Protein AF-A0A059KU25-F1 (afdb_monomer_lite)

Foldseek 3Di:
DDPLLVVLVVVLVVLLVLCQDPVHDVVVSLVVSLVSLVVCVVVVSDDPVVSVVSNVSSVVSSCVVVVNPD

Organism: NCBI:txid1419583

Sequence (70 aa):
MSSQHDLATGMLDGYIQSMIDPQCSAIAVKASANTAILIFRTLSIISADEDAKYTERLRRTFDRRQGRTS

pLDDT: mean 92.89, std 9.05, range [54.28, 98.12]

Radius of gyration: 12.09 Å; chains: 1; bounding box: 33×17×31 Å

Secondary structure (DSSP, 8-state):
--HHHHHHHHHHHHHHHHHH-TTS-HHHHHHHHHHHHHHHHHTTSS-HHHHHHHHHHHHHHHHHHTT---

Structure (mmCIF, N/CA/C/O backbone):
data_AF-A0A059KU25-F1
#
_entry.id   AF-A0A059KU25-F1
#
loop_
_atom_site.group_PDB
_atom_site.id
_atom_site.type_symbol
_atom_site.label_atom_id
_atom_site.label_alt_id
_atom_site.label_comp_id
_atom_site.label_asym_id
_atom_site.label_entity_id
_atom_site.label_seq_id
_atom_site.pdbx_PDB_ins_code
_atom_site.Cartn_x
_atom_site.Cartn_y
_atom_site.Cartn_z
_atom_site.occupancy
_atom_site.B_iso_or_equiv
_atom_site.auth_seq_id
_atom_site.auth_comp_id
_atom_site.auth_asym_id
_atom_site.auth_atom_id
_atom_site.pdbx_PDB_model_num
ATOM 1 N N . MET A 1 1 ? 15.794 -6.910 -10.907 1.00 57.56 1 MET A N 1
ATOM 2 C CA . MET A 1 1 ? 15.053 -5.970 -10.038 1.00 57.56 1 MET A CA 1
ATOM 3 C C . MET A 1 1 ? 15.951 -4.763 -9.823 1.00 57.56 1 MET A C 1
ATOM 5 O O . MET A 1 1 ? 17.153 -4.956 -9.676 1.00 57.56 1 MET A O 1
ATOM 9 N N . SER A 1 2 ? 15.433 -3.546 -9.997 1.00 75.50 2 SER A N 1
ATOM 10 C CA . SER A 1 2 ? 16.221 -2.307 -9.911 1.00 75.50 2 SER A CA 1
ATOM 11 C C . SER A 1 2 ? 16.135 -1.720 -8.500 1.00 75.50 2 SER A C 1
ATOM 13 O O . SER A 1 2 ? 15.114 -1.866 -7.839 1.00 75.50 2 SER A O 1
ATOM 15 N N . SER A 1 3 ? 17.160 -0.981 -8.063 1.00 89.25 3 SER A N 1
ATOM 16 C CA . SER A 1 3 ? 17.172 -0.306 -6.750 1.00 89.25 3 SER A CA 1
ATOM 17 C C . SER A 1 3 ? 15.919 0.556 -6.485 1.00 89.25 3 SER A C 1
ATOM 19 O O . SER A 1 3 ? 15.452 0.644 -5.353 1.00 89.25 3 SER A O 1
ATOM 21 N N . GLN A 1 4 ? 15.330 1.146 -7.532 1.00 93.31 4 GLN A N 1
ATOM 22 C CA . GLN A 1 4 ? 14.094 1.935 -7.443 1.00 93.31 4 GLN A CA 1
ATOM 23 C C . GLN A 1 4 ? 12.850 1.067 -7.218 1.00 93.31 4 GLN A C 1
ATOM 25 O O . GLN A 1 4 ? 11.949 1.459 -6.483 1.00 93.31 4 GLN A O 1
ATOM 30 N N . HIS A 1 5 ? 12.806 -0.112 -7.837 1.00 95.88 5 HIS A N 1
ATOM 31 C CA . HIS A 1 5 ? 11.730 -1.076 -7.644 1.00 95.88 5 HIS A CA 1
ATOM 32 C C . HIS A 1 5 ? 11.729 -1.638 -6.217 1.00 95.88 5 HIS A C 1
ATOM 34 O O . HIS A 1 5 ? 10.682 -1.701 -5.574 1.00 95.88 5 HIS A O 1
ATOM 40 N N . ASP A 1 6 ? 12.906 -1.972 -5.688 1.00 96.31 6 ASP A N 1
ATOM 41 C CA . ASP A 1 6 ? 13.043 -2.485 -4.321 1.00 96.31 6 ASP A CA 1
ATOM 42 C C . ASP A 1 6 ? 12.651 -1.417 -3.284 1.00 96.31 6 ASP A C 1
ATOM 44 O O . ASP A 1 6 ? 11.947 -1.700 -2.315 1.00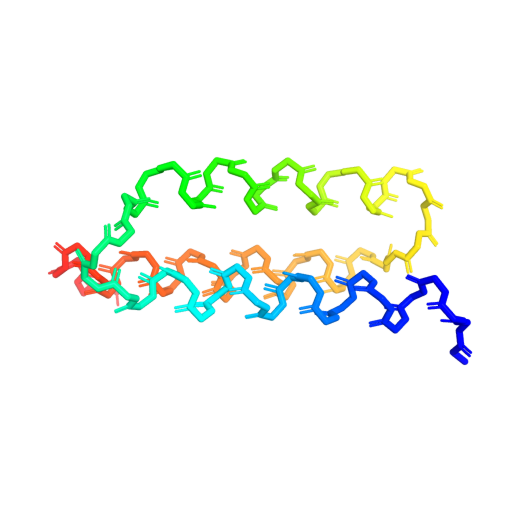 96.31 6 ASP A O 1
ATOM 48 N N . LEU A 1 7 ? 13.025 -0.154 -3.528 1.00 96.50 7 LEU A N 1
ATOM 49 C CA . LEU A 1 7 ? 12.584 0.973 -2.704 1.00 96.50 7 LEU A CA 1
ATOM 50 C C . LEU A 1 7 ? 11.059 1.153 -2.752 1.00 96.50 7 LEU A C 1
ATOM 52 O O . LEU A 1 7 ? 10.425 1.334 -1.712 1.00 96.50 7 LEU A O 1
ATOM 56 N N . ALA A 1 8 ? 10.466 1.102 -3.947 1.00 96.88 8 ALA A N 1
ATOM 57 C CA . ALA A 1 8 ? 9.029 1.272 -4.129 1.00 96.88 8 ALA A CA 1
ATOM 58 C C . ALA A 1 8 ? 8.230 0.165 -3.432 1.00 96.88 8 ALA A C 1
ATOM 60 O O . ALA A 1 8 ? 7.307 0.461 -2.674 1.00 96.88 8 ALA A O 1
ATOM 61 N N . THR A 1 9 ? 8.609 -1.099 -3.628 1.00 96.62 9 THR A N 1
ATOM 62 C CA . THR A 1 9 ? 7.952 -2.244 -2.975 1.00 96.62 9 THR A CA 1
ATOM 63 C C . THR A 1 9 ? 8.086 -2.173 -1.453 1.00 96.62 9 THR A C 1
ATOM 65 O O . THR A 1 9 ? 7.081 -2.314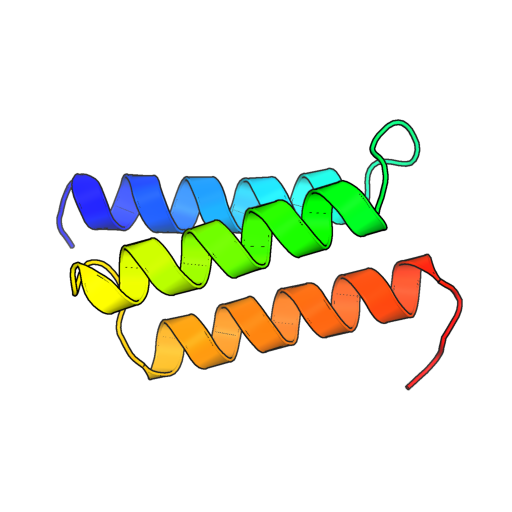 -0.754 1.00 96.62 9 THR A O 1
ATOM 68 N N . GLY A 1 10 ? 9.266 -1.812 -0.935 1.00 97.44 10 GLY A N 1
ATOM 69 C CA . GLY A 1 10 ? 9.475 -1.563 0.494 1.00 97.44 10 GLY A CA 1
ATOM 70 C C . GLY A 1 10 ? 8.586 -0.446 1.055 1.00 97.44 10 GLY A C 1
ATOM 71 O O . GLY A 1 10 ? 7.992 -0.604 2.123 1.00 97.44 10 GLY A O 1
ATOM 72 N N . MET A 1 11 ? 8.425 0.661 0.324 1.00 97.31 11 MET A N 1
ATOM 73 C CA . MET A 1 11 ? 7.544 1.764 0.731 1.00 97.31 11 MET A CA 1
ATOM 74 C C . MET A 1 11 ? 6.067 1.340 0.751 1.00 97.31 11 MET A C 1
ATOM 76 O O . MET A 1 11 ? 5.337 1.675 1.686 1.00 97.31 11 MET A O 1
ATOM 80 N N . LEU A 1 12 ? 5.625 0.568 -0.247 1.00 97.56 12 LEU A N 1
ATOM 81 C CA . LEU A 1 12 ? 4.257 0.045 -0.314 1.00 97.56 12 LEU A CA 1
ATOM 82 C C . LEU A 1 12 ? 3.959 -0.958 0.807 1.00 97.56 12 LEU A C 1
ATOM 84 O O . LEU A 1 12 ? 2.887 -0.898 1.414 1.00 97.56 12 LEU A O 1
ATOM 88 N N . ASP A 1 13 ? 4.901 -1.847 1.126 1.00 97.00 13 ASP A N 1
ATOM 89 C CA . ASP A 1 13 ? 4.766 -2.749 2.272 1.00 97.00 13 ASP A CA 1
ATOM 90 C C . ASP A 1 13 ? 4.758 -1.975 3.603 1.00 97.00 13 ASP A C 1
ATOM 92 O O . ASP A 1 13 ? 3.955 -2.290 4.486 1.00 97.00 13 ASP A O 1
ATOM 96 N N . GLY A 1 14 ? 5.545 -0.900 3.713 1.00 96.94 14 GLY A N 1
ATOM 97 C CA . GLY A 1 14 ? 5.513 0.023 4.850 1.00 96.94 14 GLY A CA 1
ATOM 98 C C . GLY A 1 14 ? 4.137 0.661 5.061 1.00 96.94 14 GLY A C 1
ATOM 99 O O . GLY A 1 14 ? 3.622 0.650 6.177 1.00 96.94 14 GLY A O 1
ATOM 100 N N . TYR A 1 15 ? 3.470 1.125 3.999 1.00 96.69 15 TYR A N 1
ATOM 101 C CA . TYR A 1 15 ? 2.103 1.644 4.124 1.00 96.69 15 TYR A CA 1
ATOM 102 C C . TYR A 1 15 ? 1.102 0.591 4.608 1.00 96.69 15 TYR A C 1
ATOM 104 O O . TYR A 1 15 ? 0.215 0.905 5.404 1.00 96.69 15 TYR A O 1
ATOM 112 N N . ILE A 1 16 ? 1.230 -0.660 4.156 1.00 94.69 16 ILE A N 1
ATOM 113 C CA . ILE A 1 16 ? 0.378 -1.756 4.636 1.00 94.69 16 ILE A CA 1
ATOM 114 C C . ILE A 1 16 ? 0.621 -2.005 6.133 1.00 94.69 16 ILE A C 1
ATOM 116 O O . ILE A 1 16 ? -0.335 -2.236 6.873 1.00 94.69 16 ILE A O 1
ATOM 120 N N . GLN A 1 17 ? 1.865 -1.905 6.605 1.00 94.25 17 GLN A N 1
ATOM 121 C CA . GLN A 1 17 ? 2.185 -1.995 8.033 1.00 94.25 17 GLN A CA 1
ATOM 122 C C . GLN A 1 17 ? 1.639 -0.796 8.825 1.00 94.25 17 GLN A C 1
ATOM 124 O O . GLN A 1 17 ? 1.006 -0.977 9.861 1.00 94.25 17 GLN A O 1
ATOM 129 N N . SER A 1 18 ? 1.769 0.434 8.328 1.00 94.06 18 SER A N 1
ATOM 130 C CA . SER A 1 18 ? 1.154 1.603 8.977 1.00 94.06 18 SER A CA 1
ATOM 131 C C . SER A 1 18 ? -0.377 1.524 8.991 1.00 94.06 18 SER A C 1
ATOM 133 O O . SER A 1 18 ? -1.029 2.098 9.863 1.00 94.06 18 SER A O 1
ATOM 135 N N . MET A 1 19 ? -0.980 0.781 8.055 1.00 92.56 19 MET A N 1
ATOM 136 C CA . ME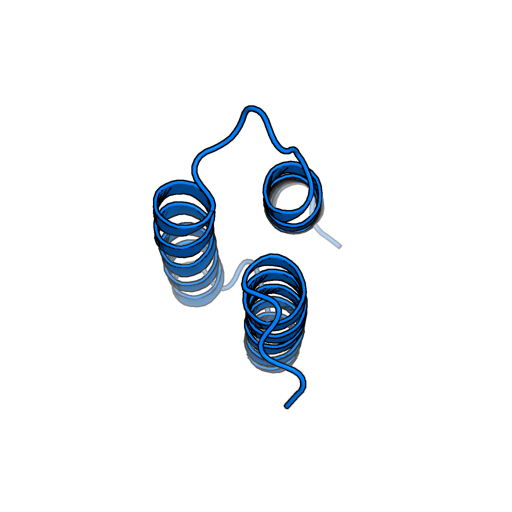T A 1 19 ? -2.421 0.551 8.042 1.00 92.56 19 MET A CA 1
ATOM 137 C C . MET A 1 19 ? -2.877 -0.250 9.256 1.00 92.56 19 MET A C 1
ATOM 139 O O . MET A 1 19 ? -4.001 -0.034 9.685 1.00 92.56 19 MET A O 1
ATOM 143 N N . ILE A 1 20 ? -2.060 -1.134 9.829 1.00 87.81 20 ILE A N 1
ATOM 144 C CA . ILE A 1 20 ? -2.432 -1.899 11.032 1.00 87.81 20 ILE A CA 1
ATOM 145 C C . ILE A 1 20 ? -2.087 -1.173 12.339 1.00 87.81 20 ILE A C 1
ATOM 147 O O . ILE A 1 20 ? -2.583 -1.564 13.392 1.00 87.81 20 ILE A O 1
ATOM 151 N N . ASP A 1 21 ? -1.292 -0.103 12.281 1.00 89.56 21 ASP A N 1
ATOM 152 C CA . ASP A 1 21 ? -0.906 0.675 13.457 1.00 89.56 21 ASP A CA 1
ATOM 153 C C . ASP A 1 21 ? -2.084 1.534 13.971 1.00 89.56 21 ASP A C 1
ATOM 155 O O . ASP A 1 21 ? -2.568 2.410 13.236 1.00 89.56 21 ASP A O 1
ATOM 159 N N . PRO A 1 22 ? -2.550 1.329 15.223 1.00 86.75 22 PRO A N 1
ATOM 160 C CA . PRO A 1 22 ? -3.645 2.102 15.804 1.00 86.75 22 PRO A CA 1
ATOM 161 C C . PRO A 1 22 ? -3.322 3.591 15.991 1.00 86.75 22 PRO A C 1
ATOM 163 O O . PRO A 1 22 ? -4.257 4.388 16.034 1.00 86.75 22 PRO A O 1
ATOM 166 N N . GLN A 1 23 ? -2.045 3.980 16.068 1.00 91.81 23 GLN A N 1
ATOM 167 C CA . GLN A 1 23 ? -1.619 5.380 16.198 1.00 91.81 23 GLN A CA 1
ATOM 168 C C . GLN A 1 23 ? -1.700 6.148 14.871 1.00 91.81 23 GLN A C 1
ATOM 170 O O . GLN A 1 23 ? -1.795 7.375 14.859 1.00 91.81 23 GLN A O 1
ATOM 175 N N . CYS A 1 24 ? -1.697 5.443 13.739 1.00 90.81 24 CYS A N 1
ATOM 176 C CA . CYS A 1 24 ? -1.802 6.052 12.417 1.00 90.81 24 CYS A CA 1
ATOM 177 C C . CYS A 1 24 ? -3.268 6.247 12.002 1.00 90.81 24 CYS A C 1
ATOM 179 O O . CYS A 1 24 ? -4.106 5.393 12.264 1.00 90.81 24 CYS A O 1
ATOM 181 N N . SER A 1 25 ? -3.610 7.309 11.267 1.00 93.31 25 SER A N 1
ATOM 182 C CA . SER A 1 25 ? -4.954 7.437 10.673 1.00 93.31 25 SER A CA 1
ATOM 183 C C . SER A 1 25 ? -5.119 6.488 9.482 1.00 93.31 25 SER A C 1
ATOM 185 O O . SER A 1 25 ? -4.473 6.668 8.451 1.00 93.31 25 SER A O 1
ATOM 187 N N . ALA A 1 26 ? -6.029 5.512 9.580 1.00 92.25 26 ALA A N 1
ATOM 188 C CA . ALA A 1 26 ? -6.281 4.538 8.510 1.00 92.25 26 ALA A CA 1
ATOM 189 C C . ALA A 1 26 ? -6.662 5.198 7.174 1.00 92.25 26 ALA A C 1
ATOM 191 O O . ALA A 1 26 ? -6.260 4.748 6.103 1.00 92.25 26 ALA A O 1
ATOM 192 N N . ILE A 1 27 ? -7.444 6.280 7.235 1.00 93.56 27 ILE A N 1
ATOM 193 C CA . ILE A 1 27 ? -7.887 7.023 6.049 1.00 93.56 27 ILE A CA 1
ATOM 194 C C . ILE A 1 27 ? -6.696 7.730 5.402 1.00 93.56 27 ILE A C 1
ATOM 196 O O . ILE A 1 27 ? -6.514 7.627 4.190 1.00 93.56 27 ILE A O 1
ATOM 200 N N . ALA A 1 28 ? -5.863 8.393 6.211 1.00 95.19 28 ALA A N 1
ATOM 201 C CA . ALA A 1 28 ? -4.674 9.076 5.715 1.00 95.19 28 ALA A CA 1
ATOM 202 C C . ALA A 1 28 ? -3.682 8.081 5.098 1.00 95.19 28 ALA A C 1
ATOM 204 O O . ALA A 1 28 ? -3.222 8.291 3.980 1.00 95.19 28 ALA A O 1
ATOM 205 N N . VAL A 1 29 ? -3.423 6.954 5.772 1.00 95.75 29 VAL A N 1
ATOM 206 C CA . VAL A 1 29 ? -2.539 5.901 5.251 1.00 95.75 29 VAL A CA 1
ATOM 207 C C . VAL A 1 29 ? -3.073 5.344 3.930 1.00 95.75 29 VAL A C 1
ATOM 209 O O . VAL A 1 29 ? -2.299 5.181 2.990 1.00 95.75 29 VAL A O 1
ATOM 212 N N . LYS A 1 30 ? -4.389 5.110 3.808 1.00 95.75 30 LYS A N 1
ATOM 213 C CA . LYS A 1 30 ? -4.996 4.615 2.560 1.00 95.75 30 LYS A CA 1
ATOM 214 C C . LYS A 1 30 ? -4.799 5.599 1.410 1.00 95.75 30 LYS A C 1
ATOM 216 O O . LYS A 1 30 ? -4.429 5.185 0.314 1.00 95.75 30 LYS A O 1
ATOM 221 N N . ALA A 1 31 ? -5.041 6.886 1.654 1.00 96.88 31 ALA A N 1
ATOM 222 C CA . ALA A 1 31 ? -4.877 7.929 0.646 1.00 96.88 31 ALA A CA 1
ATOM 223 C C . ALA A 1 31 ? -3.413 8.053 0.188 1.00 96.88 31 ALA A C 1
ATOM 225 O O . ALA A 1 31 ? -3.145 8.072 -1.016 1.00 96.88 31 ALA A O 1
ATOM 226 N N . SER A 1 32 ? -2.468 8.061 1.132 1.00 97.12 32 SER A N 1
ATOM 227 C CA . SER A 1 32 ? -1.031 8.106 0.841 1.00 97.12 32 SER A CA 1
ATOM 228 C C . SER A 1 32 ? -0.567 6.886 0.046 1.00 97.12 32 SER A C 1
ATOM 230 O O . SER A 1 32 ? 0.109 7.034 -0.969 1.00 97.12 32 SER A O 1
ATOM 232 N N . ALA A 1 33 ? -0.986 5.687 0.452 1.00 97.50 33 ALA A N 1
ATOM 233 C CA . ALA A 1 33 ? -0.631 4.446 -0.225 1.00 97.50 33 ALA A CA 1
ATOM 234 C C . ALA A 1 33 ? -1.186 4.386 -1.656 1.00 97.50 33 ALA A C 1
ATOM 236 O O . ALA A 1 33 ? -0.441 4.082 -2.583 1.00 97.50 33 ALA A O 1
ATOM 237 N N . ASN A 1 34 ? -2.456 4.755 -1.863 1.00 97.50 34 ASN A N 1
ATOM 238 C CA . ASN A 1 34 ? -3.049 4.834 -3.203 1.00 97.50 34 ASN A CA 1
ATOM 239 C C . ASN A 1 34 ? -2.297 5.824 -4.105 1.00 97.50 34 ASN A C 1
ATOM 241 O O . ASN A 1 34 ? -2.079 5.554 -5.284 1.00 97.50 34 ASN A O 1
ATOM 245 N N . THR A 1 35 ? -1.872 6.959 -3.545 1.00 98.12 35 THR A N 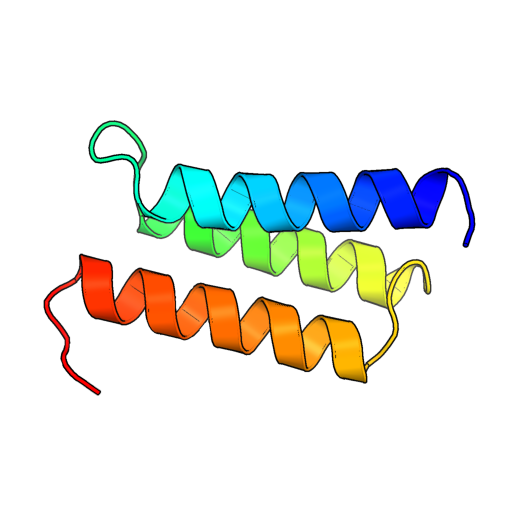1
ATOM 246 C CA . THR A 1 35 ? -1.089 7.962 -4.279 1.00 98.12 35 THR A CA 1
ATOM 247 C C . THR A 1 35 ? 0.282 7.409 -4.671 1.00 98.12 35 THR A C 1
ATOM 249 O O . THR A 1 35 ? 0.705 7.567 -5.814 1.00 98.12 35 THR A O 1
ATOM 252 N N . ALA A 1 36 ? 0.959 6.711 -3.757 1.00 98.00 36 ALA A N 1
ATOM 253 C CA . ALA A 1 36 ? 2.241 6.071 -4.035 1.00 98.00 36 ALA A CA 1
ATOM 254 C C . ALA A 1 36 ? 2.134 5.001 -5.133 1.00 98.00 36 ALA A C 1
ATOM 256 O O . ALA A 1 36 ? 2.952 4.993 -6.051 1.00 98.00 36 ALA A O 1
ATOM 257 N N . ILE A 1 37 ? 1.103 4.151 -5.084 1.00 98.06 37 ILE A N 1
ATOM 258 C CA . ILE A 1 37 ? 0.836 3.139 -6.118 1.00 98.06 37 ILE A CA 1
AT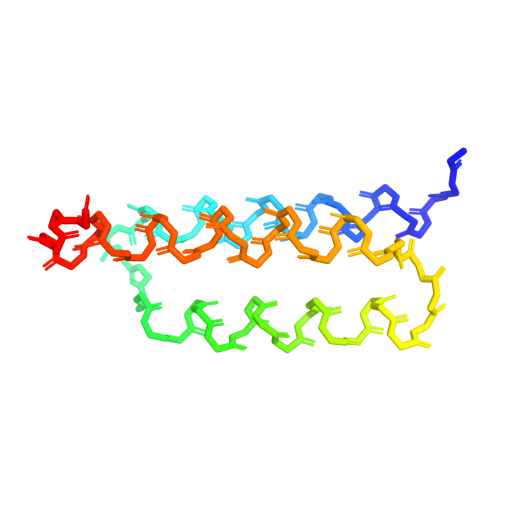OM 259 C C . ILE A 1 37 ? 0.667 3.807 -7.488 1.00 98.06 37 ILE A C 1
ATOM 261 O O . ILE A 1 37 ? 1.336 3.415 -8.445 1.00 98.06 37 ILE A O 1
ATOM 265 N N . LEU A 1 38 ? -0.154 4.861 -7.570 1.00 97.88 38 LEU A N 1
ATOM 266 C CA . LEU A 1 38 ? -0.371 5.610 -8.810 1.00 97.88 38 LEU A CA 1
ATOM 267 C C . LEU A 1 38 ? 0.938 6.182 -9.371 1.00 97.88 38 LEU A C 1
ATOM 269 O O . LEU A 1 38 ? 1.207 6.045 -10.567 1.00 97.88 38 LEU A O 1
ATOM 273 N N . ILE A 1 39 ? 1.766 6.798 -8.522 1.00 98.00 39 ILE A N 1
ATOM 274 C CA . ILE A 1 39 ? 3.058 7.371 -8.929 1.00 98.00 39 ILE A CA 1
ATOM 275 C C . ILE A 1 39 ? 3.990 6.272 -9.447 1.00 98.00 39 ILE A C 1
ATOM 277 O O . ILE A 1 39 ? 4.516 6.385 -10.553 1.00 98.00 39 ILE A O 1
ATOM 281 N N . PHE A 1 40 ? 4.171 5.187 -8.692 1.00 98.00 40 PHE A N 1
ATOM 282 C CA . PHE A 1 40 ? 5.078 4.108 -9.085 1.00 98.00 40 PHE A CA 1
ATOM 283 C C . PHE A 1 40 ? 4.625 3.395 -10.359 1.00 98.00 40 PHE A C 1
ATOM 285 O O . PHE A 1 40 ? 5.467 3.045 -11.190 1.00 98.00 40 PHE A O 1
ATOM 292 N N . ARG A 1 41 ? 3.313 3.225 -10.555 1.00 97.56 41 ARG A N 1
ATOM 293 C CA . ARG A 1 41 ? 2.759 2.669 -11.793 1.00 97.56 41 ARG A CA 1
ATOM 294 C C . ARG A 1 41 ? 2.997 3.606 -12.976 1.00 97.56 41 ARG A C 1
ATOM 296 O O . ARG A 1 41 ? 3.433 3.147 -14.029 1.00 97.56 41 ARG A O 1
ATOM 303 N N . THR A 1 42 ? 2.770 4.907 -12.788 1.00 98.06 42 THR A N 1
ATOM 304 C CA . THR A 1 42 ? 2.982 5.941 -13.819 1.00 98.06 42 THR A CA 1
ATOM 305 C C . THR A 1 42 ? 4.445 6.010 -14.255 1.00 98.06 42 THR A C 1
ATOM 307 O O . THR A 1 42 ? 4.737 6.101 -15.444 1.00 98.06 42 THR A O 1
ATOM 310 N N . LEU A 1 43 ? 5.375 5.893 -13.306 1.00 97.06 43 LEU A N 1
ATOM 311 C CA . LEU A 1 43 ? 6.815 5.872 -13.573 1.00 97.06 43 LEU A CA 1
ATOM 312 C C . LEU A 1 43 ? 7.325 4.513 -14.084 1.00 97.06 43 LEU A C 1
ATOM 314 O O . LEU A 1 43 ? 8.527 4.346 -14.264 1.00 97.06 43 LEU A O 1
ATOM 318 N N . SER A 1 44 ? 6.438 3.536 -14.317 1.00 96.94 44 SER A N 1
ATOM 319 C CA . SER A 1 44 ? 6.790 2.162 -14.713 1.00 96.94 44 SER A CA 1
ATOM 320 C C . SER A 1 44 ? 7.772 1.468 -13.755 1.00 96.94 44 SER A C 1
ATOM 322 O O . SER A 1 44 ? 8.498 0.559 -14.153 1.00 96.94 44 SER A O 1
ATOM 324 N N . ILE A 1 45 ? 7.785 1.882 -12.483 1.00 97.75 45 ILE A N 1
ATOM 325 C CA . ILE A 1 45 ? 8.591 1.262 -11.423 1.00 97.75 45 ILE A CA 1
ATOM 326 C C . ILE A 1 45 ? 7.942 -0.051 -10.973 1.00 97.75 45 ILE A C 1
ATOM 328 O O . ILE A 1 45 ? 8.653 -1.013 -10.687 1.00 97.75 45 ILE A O 1
ATOM 332 N N . ILE A 1 46 ? 6.605 -0.103 -10.950 1.00 97.44 46 ILE A N 1
ATOM 333 C CA . ILE A 1 46 ? 5.826 -1.324 -10.705 1.00 97.44 46 ILE A CA 1
ATOM 334 C C . ILE A 1 46 ? 4.962 -1.686 -11.920 1.00 97.44 46 ILE A C 1
ATOM 336 O O . ILE A 1 46 ? 4.505 -0.824 -12.688 1.00 97.44 46 ILE A O 1
ATOM 340 N N . SER A 1 47 ? 4.729 -2.983 -12.089 1.00 97.44 47 SER A N 1
ATOM 341 C CA . SER A 1 47 ? 3.846 -3.537 -13.118 1.00 97.44 47 SER A CA 1
ATOM 342 C C . SER A 1 47 ? 2.358 -3.327 -12.795 1.00 97.44 47 SER A C 1
ATOM 344 O O . SER A 1 47 ? 1.988 -2.908 -11.698 1.00 97.44 47 SER A O 1
ATOM 346 N N . ALA A 1 48 ? 1.484 -3.617 -13.766 1.00 97.19 48 ALA A N 1
ATOM 347 C CA . ALA A 1 48 ? 0.034 -3.585 -13.557 1.00 97.19 48 ALA A CA 1
ATOM 348 C C . ALA A 1 48 ? -0.432 -4.660 -12.559 1.00 97.19 48 ALA A C 1
ATOM 350 O O . ALA A 1 48 ? -1.309 -4.401 -11.738 1.00 97.19 48 ALA A O 1
ATOM 351 N N . ASP A 1 49 ? 0.178 -5.846 -12.596 1.00 98.06 49 ASP A N 1
ATOM 352 C CA . ASP A 1 49 ? -0.109 -6.928 -11.652 1.00 98.06 49 ASP A CA 1
ATOM 353 C C . ASP A 1 49 ? 0.281 -6.555 -10.219 1.00 98.06 49 ASP A C 1
ATOM 355 O O . ASP A 1 49 ? -0.437 -6.857 -9.265 1.00 98.06 49 ASP A O 1
ATOM 359 N N . GLU A 1 50 ? 1.407 -5.861 -10.054 1.00 97.31 50 GLU A N 1
ATOM 360 C CA . GLU A 1 50 ? 1.849 -5.382 -8.746 1.00 97.31 50 GLU A CA 1
ATOM 361 C C . GLU A 1 50 ? 0.959 -4.274 -8.201 1.00 97.31 50 GLU A C 1
ATOM 363 O O . GLU A 1 50 ? 0.604 -4.324 -7.026 1.00 97.31 50 GLU A O 1
ATOM 368 N N . ASP A 1 51 ? 0.551 -3.322 -9.040 1.00 97.69 51 ASP A N 1
ATOM 369 C CA . ASP A 1 51 ? -0.471 -2.333 -8.689 1.00 97.69 51 ASP A CA 1
ATOM 370 C C . ASP A 1 51 ? -1.743 -3.029 -8.180 1.00 97.69 51 ASP A C 1
ATOM 372 O O . ASP A 1 51 ? -2.136 -2.831 -7.027 1.00 97.69 51 ASP A O 1
ATOM 376 N N . ALA A 1 52 ? -2.322 -3.939 -8.971 1.00 97.88 52 ALA A N 1
ATOM 377 C CA . ALA A 1 52 ? -3.523 -4.674 -8.574 1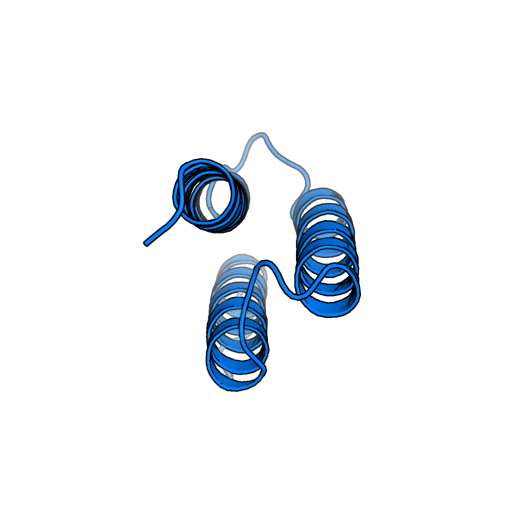.00 97.88 52 ALA A CA 1
ATOM 378 C C . ALA A 1 52 ? -3.328 -5.430 -7.246 1.00 97.88 52 ALA A C 1
ATOM 380 O O . ALA A 1 52 ? -4.189 -5.389 -6.359 1.00 97.88 52 ALA A O 1
ATOM 381 N N . LYS A 1 53 ? -2.168 -6.074 -7.068 1.00 97.69 53 LYS A N 1
ATOM 382 C CA . LYS A 1 53 ? -1.804 -6.792 -5.840 1.00 97.69 53 LYS A CA 1
ATOM 383 C C . LYS A 1 53 ? -1.720 -5.861 -4.629 1.00 97.69 53 LYS A C 1
ATOM 385 O O . LYS A 1 53 ? -2.270 -6.195 -3.576 1.00 97.69 53 LYS A O 1
ATOM 390 N N . TYR A 1 54 ? -1.020 -4.734 -4.731 1.00 97.44 54 TYR A N 1
ATOM 391 C CA . TYR A 1 54 ? -0.858 -3.799 -3.615 1.00 97.44 54 TYR A CA 1
ATOM 392 C C . TYR A 1 54 ? -2.166 -3.075 -3.292 1.00 97.44 54 TYR A C 1
ATOM 394 O O . TYR A 1 54 ? -2.522 -2.977 -2.115 1.00 97.44 54 TYR A O 1
ATOM 402 N N . THR A 1 55 ? -2.925 -2.675 -4.311 1.00 97.38 55 THR A N 1
ATOM 403 C CA . THR A 1 55 ? -4.253 -2.070 -4.163 1.00 97.38 55 THR A CA 1
ATOM 404 C C . THR A 1 55 ? -5.212 -3.011 -3.427 1.00 97.38 55 THR A C 1
ATOM 406 O O . THR A 1 55 ? -5.847 -2.610 -2.446 1.00 97.38 55 THR A O 1
ATOM 409 N N . GLU A 1 56 ? -5.269 -4.293 -3.804 1.00 96.94 56 GLU A N 1
ATOM 410 C CA . GLU A 1 56 ? -6.128 -5.274 -3.129 1.00 96.94 56 GLU A CA 1
ATOM 411 C C . GLU A 1 56 ? -5.658 -5.576 -1.695 1.00 96.94 56 GLU A C 1
ATOM 413 O O . GLU A 1 56 ? -6.478 -5.661 -0.774 1.00 96.94 56 GLU A O 1
ATOM 418 N N . ARG A 1 57 ? -4.342 -5.698 -1.461 1.00 95.94 57 ARG A N 1
ATOM 419 C CA . ARG A 1 57 ? -3.792 -5.882 -0.102 1.00 95.94 57 ARG A CA 1
ATOM 420 C C . ARG A 1 57 ? -4.142 -4.703 0.804 1.00 95.94 57 ARG A C 1
ATOM 422 O O . ARG A 1 57 ? -4.568 -4.919 1.943 1.00 95.94 57 ARG A O 1
ATOM 429 N N . LEU A 1 58 ? -3.995 -3.477 0.309 1.00 95.56 58 LEU A N 1
ATOM 430 C CA . LEU A 1 58 ? -4.337 -2.262 1.043 1.00 95.56 58 LEU A CA 1
ATOM 431 C C . LEU A 1 58 ? -5.833 -2.219 1.371 1.00 95.56 58 LEU A C 1
ATOM 433 O O . LEU A 1 58 ? -6.196 -1.969 2.522 1.00 95.56 58 LEU A O 1
ATOM 437 N N . ARG A 1 59 ? -6.694 -2.525 0.391 1.00 94.88 59 ARG A N 1
ATOM 438 C CA . ARG A 1 59 ? -8.150 -2.583 0.572 1.00 94.88 59 ARG A CA 1
ATOM 439 C C . ARG A 1 59 ? -8.538 -3.580 1.662 1.00 94.88 59 ARG A C 1
ATOM 441 O O . ARG A 1 59 ? -9.174 -3.184 2.632 1.00 94.88 59 ARG A O 1
ATOM 448 N N . ARG A 1 60 ? -8.077 -4.832 1.568 1.00 94.94 60 ARG A N 1
ATOM 449 C CA . ARG A 1 60 ? -8.358 -5.871 2.579 1.00 94.94 60 ARG A CA 1
ATOM 450 C C . ARG A 1 60 ? -7.891 -5.469 3.973 1.00 94.94 60 ARG A C 1
ATOM 452 O O . ARG A 1 60 ? -8.572 -5.750 4.954 1.00 94.94 60 ARG A O 1
ATOM 459 N N . THR A 1 61 ? -6.724 -4.837 4.074 1.00 94.25 61 THR A N 1
ATOM 460 C CA . THR A 1 61 ? -6.170 -4.406 5.366 1.00 94.25 61 THR A CA 1
ATOM 461 C C . THR A 1 61 ? -7.001 -3.274 5.968 1.00 94.25 61 THR A C 1
ATOM 463 O O . THR A 1 61 ? -7.310 -3.297 7.157 1.00 94.25 61 THR A O 1
ATOM 466 N N . PHE A 1 62 ? -7.429 -2.324 5.139 1.00 93.81 62 PHE A N 1
ATOM 467 C CA . PHE A 1 62 ? -8.317 -1.243 5.546 1.00 93.81 62 PHE A CA 1
ATOM 468 C C . PHE A 1 62 ? -9.699 -1.748 5.978 1.00 93.81 62 PHE A C 1
ATOM 470 O O . PHE A 1 62 ? -10.180 -1.353 7.037 1.00 93.81 62 PHE A O 1
ATOM 477 N N . ASP A 1 63 ? -10.314 -2.644 5.202 1.00 92.88 63 ASP A N 1
ATOM 478 C CA . ASP A 1 63 ? -11.637 -3.201 5.506 1.00 92.88 63 ASP A CA 1
ATOM 479 C C . ASP A 1 63 ? -11.607 -3.956 6.846 1.00 92.88 63 ASP A C 1
ATOM 481 O O . ASP A 1 63 ? -12.415 -3.679 7.737 1.00 92.88 63 ASP A O 1
ATOM 485 N N . ARG A 1 64 ? -10.578 -4.791 7.065 1.00 91.00 64 ARG A N 1
ATOM 486 C CA . ARG A 1 64 ? -10.330 -5.446 8.363 1.00 91.00 64 ARG A CA 1
ATOM 487 C C . ARG A 1 64 ? -10.177 -4.444 9.502 1.00 91.00 64 ARG A C 1
ATOM 489 O O . ARG A 1 64 ? -10.781 -4.633 10.554 1.00 91.00 64 ARG A O 1
ATOM 496 N N . ARG A 1 65 ? -9.408 -3.369 9.302 1.00 87.88 65 ARG A N 1
ATOM 497 C CA . ARG A 1 65 ? -9.214 -2.327 10.321 1.00 87.88 65 ARG A CA 1
ATOM 498 C C . ARG A 1 65 ? -10.506 -1.590 10.671 1.00 87.88 65 ARG A C 1
ATOM 500 O O . ARG A 1 65 ? -10.668 -1.166 11.809 1.00 87.88 65 ARG A O 1
ATOM 507 N N . GLN A 1 66 ? -11.425 -1.448 9.722 1.00 86.88 66 GLN A N 1
ATOM 508 C CA . GLN A 1 66 ? -12.734 -0.848 9.978 1.00 86.88 66 GLN A CA 1
ATOM 509 C C . GLN A 1 66 ? -13.750 -1.818 10.596 1.00 86.88 66 GLN A C 1
ATOM 511 O O . GLN A 1 66 ? -14.898 -1.429 10.799 1.00 86.88 66 GLN A O 1
ATOM 516 N N . GLY A 1 67 ? -13.373 -3.074 10.859 1.00 84.69 67 GLY A N 1
ATOM 517 C CA . GLY A 1 67 ? -14.324 -4.108 11.271 1.00 84.69 67 GLY A CA 1
ATOM 518 C C . GLY A 1 67 ? -15.322 -4.472 10.166 1.00 84.69 67 GLY A C 1
ATOM 519 O O . GLY A 1 67 ? -16.358 -5.070 10.439 1.00 84.69 67 GLY A O 1
ATOM 520 N N . ARG A 1 68 ? -15.025 -4.110 8.912 1.00 72.06 68 ARG A N 1
ATOM 521 C CA . ARG A 1 68 ? -15.821 -4.463 7.738 1.00 72.06 68 ARG A CA 1
ATOM 522 C C . ARG A 1 68 ? -15.340 -5.820 7.243 1.00 72.06 68 ARG A C 1
ATOM 524 O O . ARG A 1 68 ? -14.375 -5.914 6.488 1.00 72.06 68 ARG A O 1
ATOM 531 N N . THR A 1 69 ? -15.979 -6.886 7.712 1.00 57.84 69 THR A N 1
ATOM 532 C CA . THR A 1 69 ? -15.779 -8.223 7.145 1.00 57.84 69 THR A CA 1
ATOM 533 C C . THR A 1 69 ? -16.391 -8.212 5.745 1.00 57.84 69 THR A C 1
ATOM 535 O O . THR A 1 69 ? -17.607 -8.122 5.608 1.00 57.84 69 THR A O 1
ATOM 538 N N . SER A 1 70 ? -15.538 -8.162 4.719 1.00 54.28 70 SER A N 1
ATOM 539 C CA . SER A 1 70 ? -15.945 -8.314 3.313 1.00 54.28 70 SER A CA 1
ATOM 540 C C . SER A 1 70 ? -16.121 -9.782 2.970 1.00 54.28 70 SER A C 1
ATOM 542 O O . SER A 1 70 ? -15.290 -10.576 3.470 1.00 54.28 70 SER A O 1
#